Protein AF-A0A1X0J4F4-F1 (afdb_monomer_lite)

Radius of gyration: 13.9 Å; chains: 1; bounding box: 30×13×36 Å

Sequence (40 aa):
GAPGTGSFLFADPADEQAALVEAEHHAARTELAALQGRSR

Structure (mmCIF, N/CA/C/O backbone):
data_AF-A0A1X0J4F4-F1
#
_entry.id   AF-A0A1X0J4F4-F1
#
loop_
_atom_site.group_PDB
_atom_site.id
_atom_site.type_symbol
_atom_site.label_atom_id
_atom_site.label_alt_id
_atom_site.label_comp_id
_atom_site.label_asym_id
_atom_site.label_entity_id
_atom_site.label_seq_id
_atom_site.pdbx_PDB_ins_code
_atom_site.Cartn_x
_atom_site.Cartn_y
_atom_site.Cartn_z
_atom_site.occupancy
_atom_site.B_iso_or_equiv
_atom_site.auth_seq_id
_atom_site.auth_comp_id
_atom_site.auth_asym_id
_atom_site.auth_atom_id
_atom_site.pdbx_PDB_model_num
ATOM 1 N N . GLY A 1 1 ? 6.354 7.440 3.728 1.00 65.31 1 GLY A N 1
ATOM 2 C CA . GLY A 1 1 ? 6.421 7.263 2.266 1.00 65.31 1 GLY A CA 1
ATOM 3 C C . GLY A 1 1 ? 6.195 5.802 1.966 1.00 65.31 1 GLY A C 1
ATOM 4 O O . GLY A 1 1 ? 6.601 4.991 2.789 1.00 65.31 1 GLY A O 1
ATOM 5 N N . ALA A 1 2 ? 5.525 5.487 0.861 1.00 81.50 2 ALA A N 1
ATOM 6 C CA . ALA A 1 2 ? 5.337 4.108 0.421 1.00 81.50 2 ALA A CA 1
ATOM 7 C C . ALA A 1 2 ? 6.535 3.68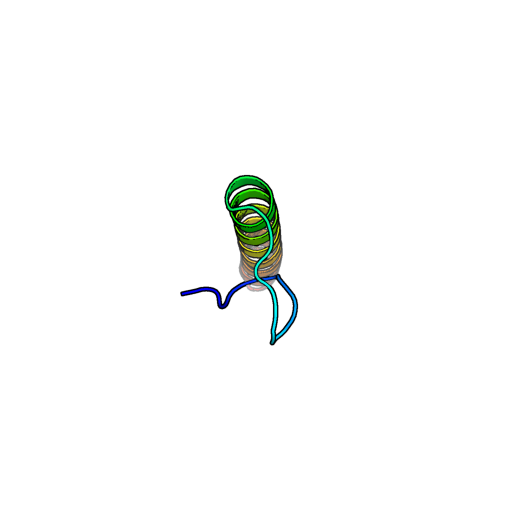0 -0.445 1.00 81.50 2 ALA A C 1
ATOM 9 O O . ALA A 1 2 ? 6.974 4.480 -1.279 1.00 81.50 2 ALA A O 1
ATOM 10 N N . PRO A 1 3 ? 7.101 2.477 -0.240 1.00 87.50 3 PRO A N 1
ATOM 11 C CA . PRO A 1 3 ? 8.031 1.903 -1.205 1.00 87.50 3 PRO A CA 1
ATOM 12 C C . PRO A 1 3 ? 7.315 1.641 -2.542 1.00 87.50 3 PRO A C 1
ATOM 14 O O . PRO A 1 3 ? 6.084 1.661 -2.616 1.00 87.50 3 PRO A O 1
ATOM 17 N N . GLY A 1 4 ? 8.091 1.394 -3.600 1.00 89.44 4 GLY A N 1
ATOM 18 C CA . GLY A 1 4 ? 7.525 0.943 -4.871 1.00 89.44 4 GLY A CA 1
ATOM 19 C C . GLY A 1 4 ? 6.740 -0.364 -4.683 1.00 89.44 4 GLY A C 1
ATOM 20 O O . GLY A 1 4 ? 7.225 -1.255 -3.990 1.00 89.44 4 GLY A O 1
ATOM 21 N N . THR A 1 5 ? 5.547 -0.468 -5.266 1.00 91.31 5 THR A N 1
ATOM 22 C CA . THR A 1 5 ? 4.669 -1.650 -5.242 1.00 91.31 5 THR A CA 1
ATOM 23 C C . THR A 1 5 ? 5.158 -2.746 -6.174 1.00 91.31 5 THR A C 1
ATOM 25 O O . THR A 1 5 ? 4.798 -3.906 -5.987 1.00 91.31 5 THR A O 1
ATOM 28 N N . GLY A 1 6 ? 6.013 -2.379 -7.131 1.00 91.06 6 GLY A N 1
ATOM 29 C CA . GLY A 1 6 ? 6.579 -3.313 -8.084 1.00 91.06 6 GLY A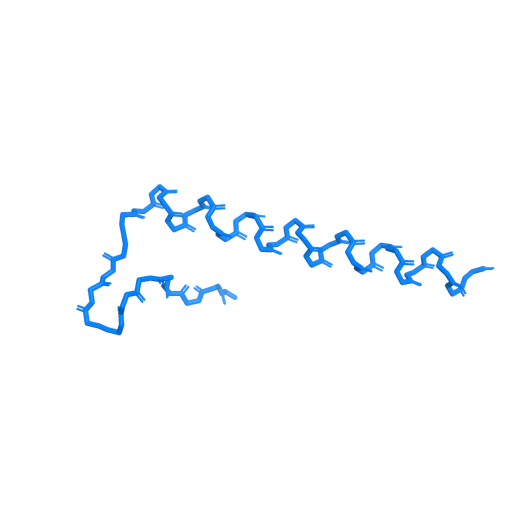 CA 1
ATOM 30 C C . GLY A 1 6 ? 7.545 -4.307 -7.459 1.00 91.06 6 GLY A C 1
ATOM 31 O O . GLY A 1 6 ? 7.893 -4.271 -6.276 1.00 91.06 6 GLY A O 1
ATOM 32 N N . SER A 1 7 ? 8.021 -5.214 -8.302 1.00 92.38 7 SER A N 1
ATOM 33 C CA . SER A 1 7 ? 9.071 -6.152 -7.929 1.00 92.38 7 SER A CA 1
ATOM 34 C C . SER A 1 7 ? 10.320 -5.421 -7.434 1.00 92.38 7 SER A C 1
ATOM 36 O O . SER A 1 7 ? 10.642 -4.317 -7.868 1.00 92.38 7 SER A O 1
ATOM 38 N N . PHE A 1 8 ? 11.112 -6.104 -6.606 1.00 91.88 8 PHE A N 1
ATOM 39 C CA . PHE A 1 8 ? 12.407 -5.600 -6.152 1.00 91.88 8 PHE A CA 1
ATOM 40 C C . PHE A 1 8 ? 13.308 -5.126 -7.309 1.00 91.88 8 PHE A C 1
ATOM 42 O O . PHE A 1 8 ? 14.078 -4.184 -7.142 1.00 91.88 8 PHE A O 1
ATOM 49 N N . LEU A 1 9 ? 13.212 -5.777 -8.476 1.00 96.81 9 LEU A N 1
ATOM 50 C CA . LEU A 1 9 ? 14.025 -5.455 -9.653 1.00 96.81 9 LEU A CA 1
ATOM 51 C C . LEU A 1 9 ? 13.319 -4.558 -10.678 1.00 96.81 9 LEU A C 1
ATOM 53 O O . LEU A 1 9 ? 13.999 -3.947 -11.501 1.00 96.81 9 LEU A O 1
ATOM 57 N N . PHE A 1 10 ? 11.986 -4.482 -10.657 1.00 94.88 10 PHE A N 1
ATOM 58 C CA . PHE A 1 10 ? 11.202 -3.791 -11.681 1.00 94.88 10 PHE A CA 1
ATOM 59 C C . PHE A 1 10 ? 10.056 -3.022 -11.039 1.00 94.88 10 PHE A C 1
ATOM 61 O O . PHE A 1 10 ? 9.197 -3.616 -10.393 1.00 94.88 10 PHE A O 1
ATOM 68 N N . ALA A 1 11 ? 10.047 -1.709 -11.247 1.00 94.88 11 ALA A N 1
ATOM 69 C CA . ALA A 1 11 ? 8.963 -0.859 -10.790 1.00 94.88 11 ALA A CA 1
ATOM 70 C C . ALA A 1 11 ? 7.701 -1.079 -11.631 1.00 94.88 11 ALA A C 1
ATOM 72 O O . ALA A 1 11 ? 7.784 -1.283 -12.846 1.00 94.88 11 ALA A O 1
ATOM 73 N N . ASP A 1 12 ? 6.552 -0.964 -10.975 1.00 94.81 12 ASP A N 1
ATOM 74 C CA . ASP A 1 12 ? 5.271 -0.858 -11.659 1.00 94.81 12 ASP A CA 1
ATOM 75 C C . ASP A 1 12 ? 5.150 0.509 -12.355 1.00 94.81 12 ASP A C 1
ATOM 77 O O . ASP A 1 12 ? 5.850 1.470 -11.995 1.00 94.81 12 ASP A O 1
ATOM 81 N N . PRO A 1 13 ? 4.246 0.634 -13.339 1.00 96.62 13 PRO A N 1
ATOM 82 C CA . PRO A 1 13 ? 3.825 1.925 -13.860 1.00 96.62 13 PRO A CA 1
ATOM 83 C C . PRO A 1 13 ? 3.394 2.890 -12.743 1.00 96.62 13 PRO A C 1
ATOM 85 O O . PRO A 1 13 ? 2.808 2.502 -11.732 1.00 96.62 13 PRO A O 1
ATOM 88 N N . ALA A 1 14 ? 3.689 4.180 -12.918 1.00 94.56 14 ALA A N 1
ATOM 89 C CA . ALA A 1 14 ? 3.470 5.180 -11.872 1.00 94.56 14 ALA A CA 1
ATOM 90 C C . ALA A 1 14 ? 1.984 5.393 -11.526 1.00 94.56 14 ALA A C 1
ATOM 92 O O . ALA A 1 14 ? 1.656 5.745 -10.394 1.00 94.56 14 ALA A O 1
ATOM 93 N N . ASP A 1 15 ? 1.091 5.198 -12.493 1.00 96.12 15 ASP A N 1
ATOM 94 C CA . ASP A 1 15 ? -0.358 5.246 -12.312 1.00 96.12 15 ASP A CA 1
ATOM 95 C C . ASP A 1 15 ? -0.871 4.048 -11.507 1.00 96.12 15 ASP A C 1
ATOM 97 O O . ASP A 1 15 ? -1.663 4.233 -10.581 1.00 96.12 15 ASP A O 1
ATOM 101 N N . GLU A 1 16 ? -0.362 2.848 -11.787 1.00 95.88 16 GLU A N 1
ATOM 102 C CA . GLU A 1 16 ? -0.655 1.643 -11.005 1.00 95.88 16 GLU A CA 1
ATOM 103 C C . GLU A 1 16 ? -0.160 1.785 -9.559 1.00 95.88 16 GLU A C 1
ATOM 105 O O . GLU A 1 16 ? -0.939 1.622 -8.617 1.00 95.88 16 GLU A O 1
ATOM 110 N N . GLN A 1 17 ? 1.088 2.222 -9.371 1.00 94.50 17 GLN A N 1
ATOM 111 C CA . GLN A 1 17 ? 1.644 2.560 -8.058 1.00 94.50 17 GLN A CA 1
ATOM 112 C C . GLN A 1 17 ? 0.745 3.540 -7.291 1.00 94.50 17 GLN A C 1
ATOM 114 O O . GLN A 1 17 ? 0.467 3.338 -6.108 1.00 94.50 17 GLN A O 1
ATOM 119 N N . ALA A 1 18 ? 0.323 4.631 -7.936 1.00 95.50 18 ALA A N 1
ATOM 120 C CA . ALA A 1 18 ? -0.487 5.660 -7.291 1.00 95.50 18 ALA A CA 1
ATOM 121 C C . ALA A 1 18 ? -1.858 5.117 -6.868 1.00 95.50 18 ALA A C 1
ATOM 123 O O . ALA A 1 18 ? -2.311 5.399 -5.758 1.00 95.50 18 ALA A O 1
ATOM 124 N N . ALA A 1 19 ? -2.491 4.308 -7.722 1.00 96.56 19 ALA A N 1
ATOM 125 C CA . ALA A 1 19 ? -3.771 3.677 -7.422 1.00 96.56 19 ALA A CA 1
ATOM 126 C C . ALA A 1 19 ? -3.672 2.725 -6.219 1.00 96.56 19 ALA A C 1
ATOM 128 O O . ALA A 1 19 ? -4.525 2.766 -5.330 1.00 96.56 19 ALA A O 1
ATOM 129 N N . LEU A 1 20 ? -2.615 1.910 -6.159 1.00 95.50 20 LEU A N 1
ATOM 130 C CA . LEU A 1 20 ? -2.385 0.975 -5.055 1.00 95.50 20 LEU A CA 1
ATOM 131 C C . LEU A 1 20 ? -2.099 1.700 -3.736 1.00 95.50 20 LEU A C 1
ATOM 133 O O . LEU A 1 20 ? -2.685 1.359 -2.708 1.00 95.50 20 LEU A O 1
ATOM 137 N N . VAL A 1 21 ? -1.258 2.738 -3.766 1.00 95.62 21 VAL A N 1
ATOM 138 C CA . VAL A 1 21 ? -0.935 3.536 -2.571 1.00 95.62 21 VAL A CA 1
ATOM 139 C C . VAL A 1 21 ? -2.169 4.236 -2.014 1.00 95.62 21 VAL A C 1
ATOM 141 O O . VAL A 1 21 ? -2.373 4.240 -0.799 1.00 95.62 21 VAL A O 1
ATOM 144 N N . GLU A 1 22 ? -3.008 4.818 -2.873 1.00 95.75 22 GLU A N 1
ATOM 145 C CA . GLU A 1 22 ? -4.233 5.479 -2.417 1.00 95.75 22 GLU A CA 1
ATOM 146 C C . GLU A 1 22 ? -5.216 4.471 -1.810 1.00 95.75 22 GLU A C 1
ATOM 148 O O . GLU A 1 22 ? -5.792 4.731 -0.752 1.00 95.75 22 GLU A O 1
ATOM 153 N N . ALA A 1 23 ? -5.367 3.294 -2.425 1.00 96.06 23 ALA A N 1
ATOM 154 C CA . ALA A 1 23 ? -6.228 2.237 -1.903 1.00 96.06 23 ALA A CA 1
ATOM 155 C C . ALA A 1 23 ? -5.777 1.754 -0.513 1.00 96.06 23 ALA A C 1
ATOM 157 O O . ALA A 1 23 ? -6.604 1.640 0.396 1.00 96.06 23 ALA A O 1
ATOM 158 N N . GLU A 1 24 ? -4.474 1.523 -0.321 1.00 95.38 24 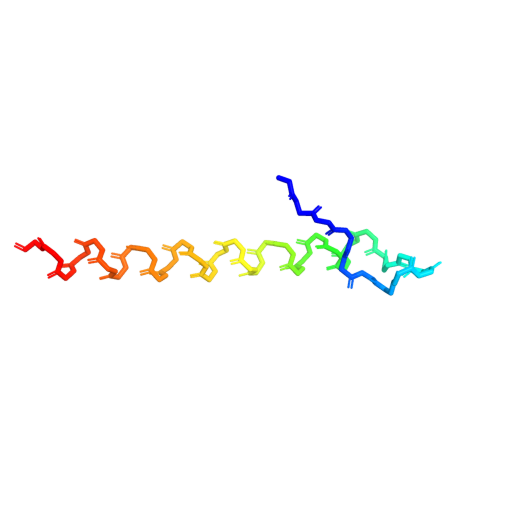GLU A N 1
ATOM 159 C CA . GLU A 1 24 ? -3.907 1.119 0.971 1.00 95.38 24 G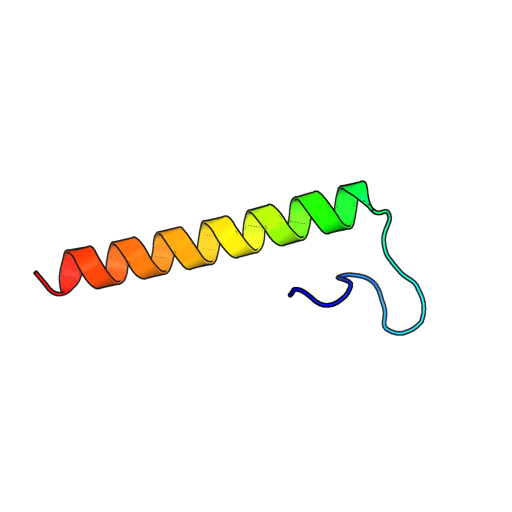LU A CA 1
ATOM 160 C C . GLU A 1 24 ? -4.109 2.206 2.034 1.00 95.38 24 GLU A C 1
ATOM 162 O O . GLU A 1 24 ? -4.580 1.934 3.142 1.00 95.38 24 GLU A O 1
ATOM 167 N N . HIS A 1 25 ? -3.824 3.462 1.686 1.00 95.69 25 HIS A N 1
ATOM 168 C CA . HIS A 1 25 ? -4.020 4.588 2.590 1.00 95.69 25 HIS A CA 1
ATOM 169 C C . HIS A 1 25 ? -5.494 4.748 2.988 1.00 95.69 25 HIS A C 1
ATOM 171 O O . HIS A 1 25 ? -5.803 4.955 4.166 1.00 95.69 25 HIS A O 1
ATOM 177 N N . HIS A 1 26 ? -6.420 4.604 2.039 1.00 97.44 26 HIS A N 1
ATOM 178 C CA . HIS A 1 26 ? -7.853 4.657 2.311 1.00 97.44 26 HIS A CA 1
ATOM 179 C C . HIS A 1 26 ? -8.309 3.520 3.239 1.00 97.44 26 HIS A C 1
ATOM 181 O O . HIS A 1 26 ? -9.068 3.760 4.188 1.00 97.44 26 HIS A O 1
ATOM 187 N N . ALA A 1 27 ? -7.830 2.294 3.014 1.00 96.94 27 ALA A N 1
ATOM 188 C CA . ALA A 1 27 ? -8.131 1.148 3.870 1.00 96.94 27 ALA A CA 1
ATOM 189 C C . ALA A 1 27 ? -7.644 1.381 5.309 1.00 96.94 27 ALA A C 1
ATOM 191 O O . ALA A 1 27 ? -8.445 1.331 6.246 1.00 96.94 27 ALA A O 1
ATOM 192 N N . ALA A 1 28 ? -6.3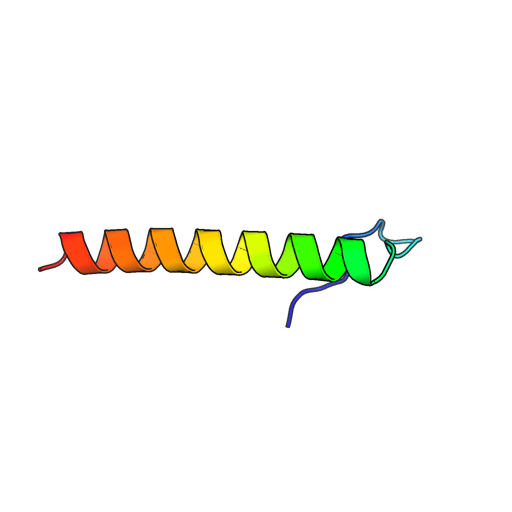77 1.771 5.478 1.00 96.00 28 ALA A N 1
ATOM 193 C CA . ALA A 1 28 ? -5.792 2.053 6.789 1.00 96.00 28 ALA A CA 1
ATOM 194 C C . ALA A 1 28 ? -6.544 3.166 7.541 1.00 96.00 28 ALA A C 1
ATOM 196 O O . ALA A 1 28 ? -6.801 3.065 8.743 1.00 96.00 28 ALA A O 1
ATOM 197 N N . ARG A 1 29 ? -6.961 4.229 6.837 1.00 97.06 29 ARG A N 1
ATOM 198 C CA . ARG A 1 29 ? -7.776 5.305 7.426 1.00 97.06 29 ARG A CA 1
ATOM 199 C C . ARG A 1 29 ? -9.143 4.818 7.887 1.00 97.06 29 ARG A C 1
ATOM 201 O O . ARG A 1 29 ? -9.602 5.229 8.951 1.00 97.06 29 ARG A O 1
ATOM 208 N N . THR A 1 30 ? -9.788 3.967 7.095 1.00 96.94 30 THR A N 1
ATOM 209 C CA . THR A 1 30 ? -11.107 3.410 7.416 1.00 96.94 30 THR A CA 1
ATOM 210 C C . THR A 1 30 ? -11.034 2.533 8.663 1.00 96.94 30 THR A C 1
ATOM 212 O O . THR A 1 30 ? -11.847 2.680 9.577 1.00 96.94 30 THR A O 1
ATOM 215 N N . GLU A 1 31 ? -10.020 1.671 8.749 1.00 96.88 31 GLU A N 1
ATOM 216 C CA . GLU A 1 31 ? -9.778 0.825 9.920 1.00 96.88 31 GLU A CA 1
ATOM 217 C C . GLU A 1 31 ? -9.507 1.649 11.181 1.00 96.88 31 GLU A C 1
ATOM 219 O O . GLU A 1 31 ? -10.090 1.384 12.240 1.00 96.88 31 GLU A O 1
ATOM 224 N N . LEU A 1 32 ? -8.680 2.693 11.065 1.00 96.50 32 LEU A N 1
ATOM 225 C CA . LEU A 1 32 ? -8.390 3.602 12.170 1.00 96.50 32 LEU A CA 1
ATOM 226 C C . LEU A 1 32 ? -9.651 4.331 12.649 1.00 96.50 32 LEU A C 1
ATOM 228 O O . LEU A 1 32 ? -9.906 4.384 13.853 1.00 96.50 32 LEU A O 1
ATOM 232 N N . ALA A 1 33 ? -10.459 4.857 11.726 1.00 96.56 33 ALA A N 1
ATOM 233 C CA . ALA A 1 33 ? -11.714 5.527 12.055 1.00 96.56 33 ALA A CA 1
ATOM 234 C C . ALA A 1 33 ? -12.689 4.576 12.762 1.00 96.56 33 ALA A C 1
ATOM 236 O O . ALA A 1 33 ? -13.318 4.951 13.753 1.00 96.56 33 ALA A O 1
ATOM 237 N N . ALA A 1 34 ? -12.770 3.322 12.311 1.00 96.69 34 ALA A N 1
ATOM 238 C CA . ALA A 1 34 ? -13.583 2.305 12.963 1.00 96.69 34 ALA A CA 1
ATOM 239 C C . ALA A 1 34 ? -13.088 2.009 14.388 1.00 96.69 34 ALA A C 1
ATOM 241 O O . ALA A 1 34 ? -13.904 1.868 15.297 1.00 96.69 34 ALA A O 1
ATOM 242 N N . LEU A 1 35 ? -11.772 1.926 14.612 1.00 95.44 35 LEU A N 1
ATOM 243 C CA . LEU A 1 35 ? -11.206 1.734 15.951 1.00 95.44 35 LEU A CA 1
ATOM 244 C C . LEU A 1 35 ? -11.519 2.915 16.879 1.00 95.44 35 LEU A C 1
ATOM 246 O O . LEU A 1 35 ? -11.984 2.698 17.995 1.00 95.44 35 LEU A O 1
ATOM 250 N N . GLN A 1 36 ? -11.331 4.144 16.397 1.00 94.50 36 GLN A N 1
ATOM 251 C CA . GLN A 1 36 ? -11.636 5.370 17.142 1.00 94.50 36 GLN A CA 1
ATOM 252 C C . GLN A 1 36 ? -13.128 5.502 17.473 1.00 94.50 36 GLN A C 1
ATOM 254 O O . GLN A 1 36 ? -13.486 5.969 18.553 1.00 94.50 36 GLN A O 1
ATOM 259 N N . GLY A 1 37 ? -14.0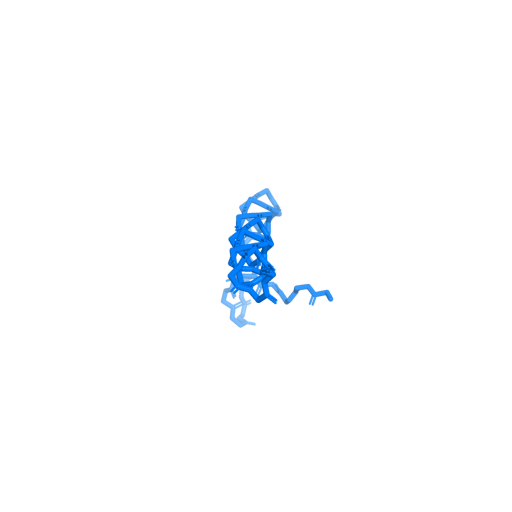05 5.072 16.562 1.00 92.31 37 GLY A N 1
ATOM 260 C CA . GLY A 1 37 ? -15.448 5.044 16.791 1.00 92.31 37 GLY A CA 1
ATOM 261 C C . GLY A 1 37 ? -15.878 4.030 17.854 1.00 92.31 37 GLY A C 1
ATOM 262 O O . GLY A 1 37 ? -16.862 4.270 18.541 1.00 92.31 37 GLY A O 1
ATOM 263 N N . ARG A 1 38 ? -15.139 2.924 18.022 1.00 84.69 38 ARG A N 1
ATOM 264 C CA . ARG A 1 38 ? -15.411 1.901 19.051 1.00 84.69 38 ARG A CA 1
ATOM 265 C C . ARG A 1 38 ? -14.853 2.247 20.431 1.00 84.69 38 ARG A C 1
ATOM 267 O O . ARG A 1 38 ? -15.321 1.695 21.417 1.00 84.69 38 ARG A O 1
ATOM 274 N N . SER A 1 39 ? -13.836 3.104 20.510 1.00 74.38 39 SER A N 1
ATOM 275 C CA . SER A 1 39 ? -13.225 3.527 21.779 1.00 74.38 39 SER A CA 1
ATOM 276 C C . SER A 1 39 ? -13.979 4.662 22.483 1.00 74.38 39 SER A C 1
ATOM 278 O O . SER A 1 39 ? -13.448 5.241 23.429 1.00 74.38 39 SER A O 1
ATOM 280 N N . ARG A 1 40 ? -15.160 5.035 21.988 1.00 57.78 40 ARG A N 1
ATOM 281 C CA . ARG A 1 40 ? -15.946 6.186 22.433 1.00 57.78 40 ARG A CA 1
ATOM 282 C C . ARG A 1 40 ? -17.288 5.728 22.981 1.00 57.78 40 ARG A C 1
ATOM 284 O O . ARG A 1 40 ? -17.741 6.372 23.950 1.00 57.78 40 ARG A O 1
#

Foldseek 3Di:
DDDAPDDPVDGDPPVVRVVVVVVVVVVVVVVVVVVVVVVD

pLDDT: mean 92.14, std 8.42, range [57.78, 97.44]

Secondary structure (DSSP, 8-state):
-PPPSS-SSSPPPHHHHHHHHHHHHHHHHHHHHHHHHHT-

Organism: NCBI:txid1578165